Protein AF-A0A1V4HDU6-F1 (afdb_monomer)

pLDDT: mean 92.29, std 6.63, range [70.38, 98.69]

InterPro domains:
  IPR021889 Protein of unknown function DUF3500 [PF12006] (3-117)

Organism: NCBI:txid1469647

Sequence (117 aa):
MQRAFVALLASLDNDQLAAARLRGKYRDLLLGPGKDWAFPNTAAGIRGSELSEDQRALLLTVIETYVGSIDDANAAIFLAGYKSELNSTYVGYSGSTSVSKPSDYIRIDGPSVWIEF

Solvent-accessible surface area (backbone atoms only — not comparable to full-atom values): 6718 Å² total; per-residue (Å²): 99,71,69,39,51,28,52,38,54,69,70,47,53,73,67,53,47,58,45,14,47,46,90,68,89,56,81,66,68,74,71,36,95,93,30,77,89,60,69,70,98,65,89,63,32,31,45,34,63,80,45,54,73,70,52,44,50,34,50,49,53,42,55,44,61,73,42,70,84,52,59,68,72,59,33,52,54,52,50,54,52,51,63,74,40,37,57,66,19,21,41,20,35,32,77,56,65,74,63,78,53,92,52,27,35,38,37,41,49,33,94,92,44,81,47,77,83

Mean predicted aligned error: 3.64 Å

Radius of gyration: 13.62 Å; Cα contacts (8 Å, |Δi|>4): 170; chains: 1; bounding box: 33×30×35 Å

Foldseek 3Di:
DLVLLLVLLVPDDPVLNVQQEDPDQALDDCCPPPNPPSDDPDDGHDALLPDDPVSLVSVLVVVLVVLVVDDPVVSVVVSVVCSVWRRQWHWHWYDDSSSPDSRTWIWIGTPPDTDID

Structure (mmCIF, N/CA/C/O backbone):
data_AF-A0A1V4HDU6-F1
#
_entry.id   AF-A0A1V4HDU6-F1
#
loop_
_atom_site.group_PDB
_atom_site.id
_atom_site.type_symbol
_atom_site.label_atom_id
_atom_site.label_alt_id
_atom_site.label_comp_id
_atom_site.label_asym_id
_atom_site.label_entity_id
_atom_site.label_seq_id
_atom_site.pdbx_PDB_ins_code
_atom_site.Cartn_x
_atom_site.Cartn_y
_atom_site.Cartn_z
_atom_site.occupancy
_atom_site.B_iso_or_equiv
_atom_site.auth_seq_id
_atom_site.auth_comp_id
_atom_site.auth_asym_id
_atom_site.auth_atom_id
_atom_site.pdbx_PDB_model_num
ATOM 1 N N . MET A 1 1 ? 1.124 9.300 -8.234 1.00 80.31 1 MET A N 1
ATOM 2 C CA . MET A 1 1 ? 1.468 8.924 -6.846 1.00 80.31 1 MET A CA 1
ATOM 3 C C . MET A 1 1 ? 0.254 9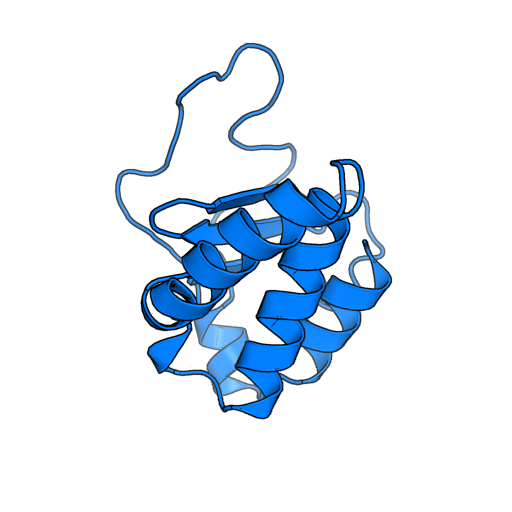.082 -5.921 1.00 80.31 1 MET A C 1
ATOM 5 O O . MET A 1 1 ? -0.398 8.077 -5.690 1.00 80.31 1 MET A O 1
ATOM 9 N N . GLN A 1 2 ? -0.179 10.291 -5.518 1.00 88.81 2 GLN A N 1
ATOM 10 C CA . GLN A 1 2 ? -1.316 10.496 -4.580 1.00 88.81 2 GLN A CA 1
ATOM 11 C C . GLN A 1 2 ? -2.601 9.702 -4.907 1.00 88.81 2 GLN A C 1
ATOM 13 O O . GLN A 1 2 ? -3.169 9.054 -4.034 1.00 88.81 2 GLN A O 1
ATOM 18 N N . ARG A 1 3 ? -3.061 9.709 -6.170 1.00 93.69 3 ARG A N 1
ATOM 19 C CA . ARG A 1 3 ? -4.291 8.991 -6.572 1.00 93.69 3 ARG A CA 1
ATOM 20 C C . ARG A 1 3 ? -4.213 7.477 -6.333 1.00 93.69 3 ARG A C 1
ATOM 22 O O . ARG A 1 3 ? -5.235 6.883 -6.018 1.00 93.69 3 ARG A O 1
ATOM 29 N N . ALA A 1 4 ? -3.029 6.873 -6.466 1.00 95.75 4 ALA A N 1
ATOM 30 C CA . ALA A 1 4 ? -2.838 5.441 -6.233 1.00 95.75 4 ALA A CA 1
ATOM 31 C C . ALA A 1 4 ? -2.995 5.105 -4.743 1.00 95.75 4 ALA A C 1
ATOM 33 O O . ALA A 1 4 ? -3.695 4.159 -4.396 1.00 95.75 4 ALA A O 1
ATOM 34 N N . PHE A 1 5 ? -2.442 5.941 -3.858 1.00 96.12 5 PHE A N 1
ATOM 35 C CA . PHE A 1 5 ? -2.640 5.796 -2.417 1.00 96.12 5 PHE A CA 1
ATOM 36 C C . PHE A 1 5 ? -4.101 5.957 -2.003 1.00 96.12 5 PHE A C 1
ATOM 38 O O . PHE A 1 5 ? -4.606 5.153 -1.225 1.00 96.12 5 PHE A O 1
ATOM 45 N N . VAL A 1 6 ? -4.796 6.961 -2.548 1.00 96.75 6 VAL A N 1
ATOM 46 C CA . VAL A 1 6 ? -6.231 7.156 -2.288 1.00 96.75 6 VAL A CA 1
ATOM 47 C C . VAL A 1 6 ? -7.031 5.931 -2.732 1.00 96.75 6 VAL A C 1
ATOM 49 O O . VAL A 1 6 ? -7.889 5.478 -1.985 1.00 96.75 6 VAL A O 1
ATOM 52 N N . ALA A 1 7 ? -6.740 5.369 -3.910 1.00 97.75 7 ALA A N 1
ATOM 53 C CA . ALA A 1 7 ? -7.416 4.169 -4.399 1.00 97.75 7 ALA A CA 1
ATOM 54 C C . ALA A 1 7 ? -7.184 2.959 -3.478 1.00 97.75 7 ALA A C 1
ATOM 56 O O . ALA A 1 7 ? -8.142 2.271 -3.133 1.00 97.75 7 ALA A O 1
ATOM 57 N N . LEU A 1 8 ? -5.942 2.742 -3.027 1.00 98.00 8 LEU A N 1
ATOM 58 C CA . LEU A 1 8 ? -5.616 1.686 -2.068 1.00 98.00 8 LEU A CA 1
ATOM 59 C C . LEU A 1 8 ? -6.381 1.874 -0.752 1.00 98.00 8 LEU A C 1
ATOM 61 O O . LEU A 1 8 ? -7.099 0.971 -0.338 1.00 98.00 8 LEU A O 1
ATOM 65 N N . LEU A 1 9 ? -6.293 3.046 -0.119 1.00 97.56 9 LEU A N 1
ATOM 66 C CA . LEU A 1 9 ? -6.958 3.291 1.166 1.00 97.56 9 LEU A CA 1
ATOM 67 C C . LEU A 1 9 ? -8.487 3.257 1.061 1.00 97.56 9 LEU A C 1
ATOM 69 O O . LEU A 1 9 ? -9.144 2.802 1.989 1.00 97.56 9 LEU A O 1
ATOM 73 N N . ALA A 1 10 ? -9.060 3.706 -0.058 1.00 97.62 10 ALA A N 1
ATOM 74 C CA . ALA A 1 10 ? -10.501 3.646 -0.298 1.00 97.62 10 ALA A CA 1
ATOM 75 C C . ALA A 1 10 ? -11.019 2.217 -0.535 1.00 97.62 10 ALA A C 1
ATOM 77 O O . ALA A 1 10 ? -12.217 1.983 -0.401 1.00 97.62 10 ALA A O 1
ATOM 78 N N . SER A 1 11 ? -10.139 1.277 -0.896 1.00 98.19 11 SER A N 1
ATOM 79 C CA . SER A 1 11 ? -10.494 -0.134 -1.090 1.00 98.19 11 SER A CA 1
ATOM 80 C C . SER A 1 11 ? -10.503 -0.956 0.201 1.00 98.19 11 SER A C 1
ATOM 82 O O . SER A 1 11 ? -10.993 -2.084 0.185 1.00 98.19 11 SER A O 1
ATOM 84 N N . LEU A 1 12 ? -9.947 -0.423 1.296 1.00 98.38 12 LEU A N 1
ATOM 85 C CA . LEU A 1 12 ? -9.888 -1.101 2.590 1.00 98.38 12 LEU A CA 1
ATOM 86 C C . LEU A 1 12 ? -11.225 -0.985 3.326 1.00 98.38 12 LEU A C 1
ATOM 88 O O . LEU A 1 12 ? -11.841 0.083 3.347 1.00 98.38 12 LEU A O 1
ATOM 92 N N . ASP A 1 13 ? -11.651 -2.071 3.967 1.00 98.12 13 ASP A N 1
ATOM 93 C CA . ASP A 1 13 ? -12.789 -2.030 4.885 1.00 98.12 13 ASP A CA 1
ATOM 94 C C . ASP A 1 13 ? -12.423 -1.364 6.229 1.00 98.12 13 ASP A C 1
ATOM 96 O O . ASP A 1 13 ? -11.287 -0.948 6.467 1.00 98.12 13 ASP A O 1
ATOM 100 N N . ASN A 1 14 ? -13.401 -1.234 7.128 1.00 97.75 14 ASN A N 1
ATOM 101 C CA . ASN A 1 14 ? -13.199 -0.561 8.413 1.00 97.75 14 ASN A CA 1
ATOM 102 C C . ASN A 1 14 ? -12.182 -1.269 9.322 1.00 97.75 14 ASN A C 1
ATOM 104 O O . ASN A 1 14 ? -11.435 -0.587 10.026 1.00 97.75 14 ASN A O 1
ATOM 108 N N . ASP A 1 15 ? -12.140 -2.602 9.310 1.00 98.00 15 ASP A N 1
ATOM 109 C CA . ASP A 1 15 ? -11.223 -3.378 10.147 1.00 98.00 15 ASP A CA 1
ATOM 110 C C . ASP A 1 15 ? -9.802 -3.282 9.587 1.00 98.00 15 ASP A C 1
ATOM 112 O O . ASP A 1 15 ? -8.841 -3.043 10.325 1.00 98.00 15 ASP A O 1
ATOM 116 N N . GLN A 1 16 ? -9.671 -3.344 8.264 1.00 98.44 16 GLN A N 1
ATOM 117 C CA . GLN A 1 16 ? -8.411 -3.143 7.567 1.00 98.44 16 GLN A CA 1
ATOM 118 C C . GLN A 1 16 ? -7.881 -1.716 7.738 1.00 98.44 16 GLN A C 1
ATOM 120 O O . GLN A 1 16 ? -6.688 -1.531 7.976 1.00 98.44 16 GLN A O 1
ATOM 125 N N . LEU A 1 17 ? -8.746 -0.698 7.686 1.00 98.06 17 LEU A N 1
ATOM 126 C CA . LEU A 1 17 ? -8.378 0.685 7.998 1.00 98.06 17 LEU A CA 1
ATOM 127 C C . LEU A 1 17 ? -7.926 0.828 9.454 1.00 98.06 17 LEU A C 1
ATOM 129 O O . LEU A 1 17 ? -6.938 1.508 9.730 1.00 98.06 17 LEU A O 1
ATOM 133 N N . ALA A 1 18 ? -8.599 0.169 10.397 1.00 96.94 18 ALA A N 1
ATOM 134 C CA . ALA A 1 18 ? -8.171 0.175 11.790 1.00 96.94 18 ALA A CA 1
ATOM 135 C C . ALA A 1 18 ? -6.785 -0.474 11.966 1.00 96.94 18 ALA A C 1
ATOM 137 O O . ALA A 1 18 ? -5.944 0.082 12.676 1.00 96.94 18 ALA A O 1
ATOM 138 N N . ALA A 1 19 ? -6.519 -1.593 11.284 1.00 97.31 19 ALA A N 1
ATOM 139 C CA . ALA A 1 19 ? -5.223 -2.277 11.292 1.00 97.31 19 ALA A CA 1
ATOM 140 C C . ALA A 1 19 ? -4.114 -1.469 10.590 1.00 97.31 19 ALA A C 1
ATOM 142 O O . ALA A 1 19 ? -2.974 -1.427 11.056 1.00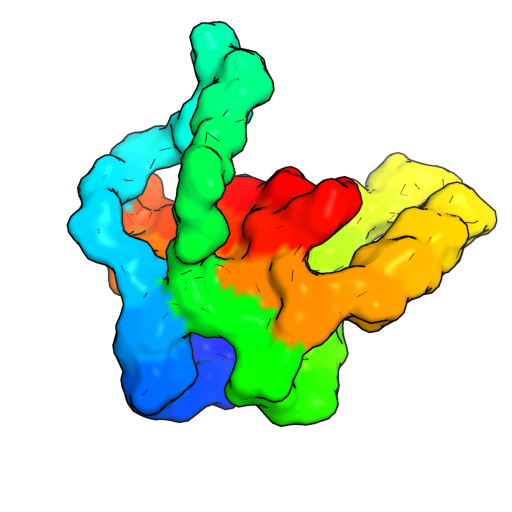 97.31 19 ALA A O 1
ATOM 143 N N . ALA A 1 20 ? -4.446 -0.769 9.503 1.00 97.50 20 ALA A N 1
ATOM 144 C CA . ALA A 1 20 ? -3.523 0.081 8.757 1.00 97.50 20 ALA A CA 1
ATOM 145 C C . ALA A 1 20 ? -3.181 1.393 9.484 1.00 97.50 20 ALA A C 1
ATOM 147 O O . ALA A 1 20 ? -2.233 2.087 9.106 1.00 97.50 20 ALA A O 1
ATOM 148 N N . ARG A 1 21 ? -3.929 1.772 10.527 1.00 96.19 21 ARG A N 1
ATOM 149 C CA . ARG A 1 21 ? -3.748 3.065 11.186 1.00 96.19 21 ARG A CA 1
ATOM 150 C C . ARG A 1 21 ? -2.521 3.091 12.093 1.00 96.19 21 ARG A C 1
ATOM 152 O O . ARG A 1 21 ? -2.422 2.384 13.096 1.00 96.19 21 ARG A O 1
ATOM 159 N N . LEU A 1 22 ? -1.606 4.003 11.791 1.00 93.69 22 LEU A N 1
ATOM 160 C CA . LEU A 1 22 ? -0.408 4.241 12.580 1.00 93.69 22 LEU A CA 1
ATOM 161 C C . LEU A 1 22 ? -0.732 5.109 13.804 1.00 93.69 22 LEU A C 1
ATOM 163 O O . LEU A 1 22 ? -1.417 6.126 13.710 1.00 93.69 22 LEU A O 1
ATOM 167 N N . ARG A 1 23 ? -0.213 4.717 14.973 1.00 84.12 23 ARG A N 1
ATOM 168 C CA . ARG A 1 23 ? -0.464 5.408 16.256 1.00 84.12 23 ARG A CA 1
ATOM 169 C C . ARG A 1 23 ? 0.463 6.607 16.512 1.00 84.12 23 ARG A C 1
ATOM 171 O O . ARG A 1 23 ? 0.253 7.345 17.472 1.00 84.12 23 ARG A O 1
ATOM 178 N N . GLY A 1 24 ? 1.500 6.786 15.692 1.00 77.44 24 GLY A N 1
ATOM 179 C CA . GLY A 1 24 ? 2.461 7.885 15.808 1.00 77.44 24 GLY A CA 1
ATOM 180 C C . GLY A 1 24 ? 1.909 9.235 15.338 1.00 77.44 24 GLY A C 1
ATOM 181 O O . GLY A 1 24 ? 0.927 9.309 14.604 1.00 77.44 24 GLY A O 1
ATOM 182 N N . LYS A 1 25 ? 2.565 10.327 15.748 1.00 72.50 25 LYS A N 1
ATOM 183 C CA . LYS A 1 25 ? 2.340 11.660 15.171 1.00 72.50 25 LYS A CA 1
ATOM 184 C C . LYS A 1 25 ? 3.330 11.869 14.032 1.00 72.50 25 LYS A C 1
ATOM 186 O O . LYS A 1 25 ? 4.493 12.172 14.284 1.00 72.50 25 LYS A O 1
ATOM 191 N N . TYR A 1 26 ? 2.856 11.737 12.804 1.00 78.94 26 TYR A N 1
ATOM 192 C CA . TYR A 1 26 ? 3.656 11.960 11.604 1.00 78.94 26 TYR A CA 1
ATOM 193 C C . TYR A 1 26 ? 3.444 13.404 11.155 1.00 78.94 26 TYR A C 1
ATOM 195 O O . TYR A 1 26 ? 2.332 13.805 10.822 1.00 78.94 26 TYR A O 1
ATOM 203 N N . ARG A 1 27 ? 4.492 14.220 11.276 1.00 70.38 27 ARG A N 1
ATOM 204 C CA . ARG A 1 27 ? 4.509 15.623 10.816 1.00 70.38 27 ARG A CA 1
ATOM 205 C C . ARG A 1 27 ? 5.534 15.850 9.705 1.00 70.38 27 ARG A C 1
ATOM 207 O O . ARG A 1 27 ? 5.637 16.969 9.220 1.00 70.38 27 ARG A O 1
ATOM 214 N N . ASP A 1 28 ? 6.310 14.816 9.401 1.00 76.69 28 ASP A N 1
ATOM 215 C CA . ASP A 1 28 ? 7.429 14.795 8.469 1.00 76.69 28 ASP A CA 1
ATOM 216 C C . ASP A 1 28 ? 7.769 13.328 8.148 1.00 76.69 28 ASP A C 1
ATOM 218 O O . ASP A 1 28 ? 7.311 12.423 8.861 1.00 76.69 28 ASP A O 1
ATOM 222 N N . LEU A 1 29 ? 8.587 13.111 7.118 1.00 80.50 29 LEU A N 1
ATOM 223 C CA . LEU A 1 29 ? 9.103 11.798 6.738 1.00 80.50 29 LEU A CA 1
ATOM 224 C C . LEU A 1 29 ? 9.989 11.224 7.851 1.00 80.50 29 LEU A C 1
ATOM 226 O O . LEU A 1 29 ? 10.775 11.939 8.495 1.00 80.50 29 LEU A O 1
ATOM 230 N N . LEU A 1 30 ? 9.871 9.917 8.080 1.00 83.06 30 LEU A N 1
ATOM 231 C CA . LEU A 1 30 ? 10.709 9.208 9.036 1.00 83.06 30 LEU A CA 1
ATOM 232 C C . LEU A 1 30 ? 12.155 9.177 8.535 1.00 83.06 30 LEU A C 1
ATOM 234 O O . LEU A 1 30 ? 13.054 9.538 9.295 1.00 83.06 30 LEU A O 1
ATOM 238 N N . LEU A 1 31 ? 12.359 8.840 7.257 1.00 88.06 31 LEU A N 1
ATOM 239 C CA . LEU A 1 31 ? 13.661 8.853 6.583 1.00 88.06 31 LEU A CA 1
ATOM 240 C C . LEU A 1 31 ? 13.792 10.090 5.677 1.00 88.06 31 LEU A C 1
ATOM 242 O O . LEU A 1 31 ? 14.080 10.003 4.485 1.00 88.06 31 LEU A O 1
ATOM 246 N N . GLY A 1 32 ? 13.550 11.270 6.253 1.00 83.00 32 GLY A N 1
ATOM 247 C CA . GLY A 1 32 ? 13.845 12.551 5.604 1.00 83.00 32 GLY A CA 1
ATOM 248 C C . GLY A 1 32 ? 15.349 12.884 5.575 1.00 83.00 32 GLY A C 1
ATOM 249 O O . GLY A 1 32 ? 16.159 12.157 6.157 1.00 83.00 32 GLY A O 1
ATOM 250 N N . PRO A 1 33 ? 15.746 14.012 4.955 1.00 82.38 33 PRO A N 1
ATOM 251 C CA . PRO A 1 33 ? 17.148 14.429 4.871 1.00 82.38 33 PRO A CA 1
ATOM 252 C C . PRO A 1 33 ? 17.853 14.442 6.239 1.00 82.38 33 PRO A C 1
ATOM 254 O O . PRO A 1 33 ? 17.384 15.086 7.180 1.00 82.38 33 PRO A O 1
ATOM 257 N N . GLY A 1 34 ? 18.986 13.740 6.349 1.00 85.88 34 GLY A N 1
ATOM 258 C CA . GLY A 1 34 ? 19.768 13.637 7.589 1.00 85.88 34 GLY A CA 1
ATOM 259 C C . GLY A 1 34 ? 19.249 12.608 8.603 1.00 85.88 34 GLY A C 1
ATOM 260 O O . GLY A 1 34 ? 19.778 12.540 9.712 1.00 85.88 34 GLY A O 1
ATOM 261 N N . LYS A 1 35 ? 18.236 11.807 8.241 1.00 85.69 35 LYS A N 1
ATOM 262 C CA . LYS A 1 35 ? 17.702 10.682 9.032 1.00 85.69 35 LYS A CA 1
ATOM 263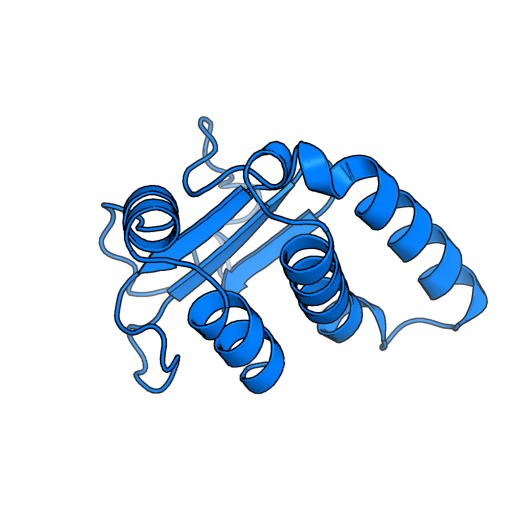 C C . LYS A 1 35 ? 17.888 9.346 8.305 1.00 85.69 35 LYS A C 1
ATOM 265 O O . LYS A 1 35 ? 16.999 8.495 8.293 1.00 85.69 35 LYS A O 1
ATOM 270 N N . ASP A 1 36 ? 19.041 9.181 7.671 1.00 86.06 36 ASP A N 1
ATOM 271 C CA . ASP A 1 36 ? 19.344 7.999 6.871 1.00 86.06 36 ASP A CA 1
ATOM 272 C C . ASP A 1 36 ? 19.306 6.732 7.739 1.00 86.06 36 ASP A C 1
ATOM 274 O O . ASP A 1 36 ? 19.730 6.740 8.897 1.00 86.06 36 ASP A O 1
ATOM 278 N N . TRP A 1 37 ? 18.806 5.631 7.172 1.00 84.38 37 TRP A N 1
ATOM 279 C CA . TRP A 1 37 ? 18.752 4.309 7.818 1.00 84.38 37 TRP A CA 1
ATOM 280 C C . TRP A 1 37 ? 17.931 4.234 9.118 1.00 84.38 37 TRP A C 1
ATOM 282 O O . TRP A 1 37 ? 18.003 3.231 9.828 1.00 84.38 37 TRP A O 1
ATOM 292 N N . ALA A 1 38 ? 17.105 5.241 9.424 1.00 87.44 38 ALA A N 1
ATOM 293 C CA . ALA A 1 38 ? 16.257 5.289 10.618 1.00 87.44 38 ALA A CA 1
ATOM 294 C C . ALA A 1 38 ? 14.977 4.429 10.500 1.00 87.44 38 ALA A C 1
ATOM 296 O O . ALA A 1 38 ? 13.890 4.845 10.912 1.00 87.44 38 ALA A O 1
ATOM 297 N N . PHE A 1 39 ? 15.094 3.232 9.919 1.00 86.88 39 PHE A N 1
ATOM 298 C CA . PHE A 1 39 ? 13.976 2.306 9.754 1.00 86.88 39 PHE A CA 1
ATOM 299 C C . PHE A 1 39 ? 13.420 1.856 11.120 1.00 86.88 39 PHE A C 1
ATOM 301 O O . PHE A 1 39 ? 14.185 1.637 12.064 1.00 86.88 39 PHE A O 1
ATOM 308 N N . PRO A 1 40 ? 12.094 1.690 11.264 1.00 86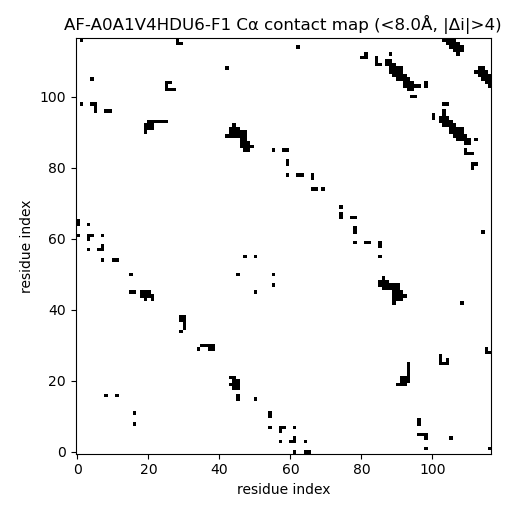.38 40 PRO A N 1
ATOM 309 C CA . PRO A 1 40 ? 11.507 1.126 12.471 1.00 86.38 40 PRO A CA 1
ATOM 310 C C . PRO A 1 40 ? 11.971 -0.317 12.692 1.00 86.38 40 PRO A C 1
ATOM 312 O O . PRO A 1 40 ? 11.928 -1.137 11.783 1.00 86.38 40 PRO A O 1
ATOM 315 N N . ASN A 1 41 ? 12.290 -0.671 13.938 1.00 84.06 41 ASN A N 1
ATOM 316 C CA . ASN A 1 41 ? 12.601 -2.062 14.303 1.00 84.06 41 ASN A CA 1
ATOM 317 C C . ASN A 1 41 ? 11.371 -2.987 14.276 1.00 84.06 41 ASN A C 1
ATOM 319 O O . ASN A 1 41 ? 11.497 -4.208 14.326 1.00 84.06 41 ASN A O 1
ATOM 323 N N . THR A 1 42 ? 10.167 -2.413 14.267 1.00 86.44 42 THR A N 1
ATOM 324 C CA . THR A 1 42 ? 8.905 -3.149 14.204 1.00 86.44 42 THR A CA 1
ATOM 325 C C . THR A 1 42 ? 8.045 -2.542 13.109 1.00 86.44 42 THR A C 1
ATOM 327 O O . THR A 1 42 ? 7.677 -1.364 13.187 1.00 86.44 42 THR A O 1
ATOM 330 N N . ALA A 1 43 ? 7.714 -3.355 12.107 1.00 87.12 43 ALA A N 1
ATOM 331 C CA . ALA A 1 43 ? 6.765 -2.974 11.075 1.00 87.12 43 ALA A CA 1
ATOM 332 C C . ALA A 1 43 ? 5.398 -2.672 11.709 1.00 87.12 43 ALA A C 1
ATOM 334 O O . ALA A 1 43 ? 4.985 -3.303 12.684 1.00 87.12 43 ALA A O 1
ATOM 335 N N . ALA A 1 44 ? 4.696 -1.680 11.170 1.00 92.62 44 ALA A N 1
ATOM 336 C CA . ALA A 1 44 ? 3.370 -1.293 11.644 1.00 92.62 44 ALA A CA 1
ATOM 337 C C . ALA A 1 44 ? 2.462 -0.939 10.468 1.00 92.62 44 ALA A C 1
ATOM 339 O O . ALA A 1 44 ? 2.944 -0.409 9.462 1.00 92.62 44 ALA A O 1
ATOM 340 N N . GLY A 1 45 ? 1.166 -1.189 10.646 1.00 96.50 45 GLY A N 1
ATOM 341 C CA . GLY A 1 45 ? 0.153 -1.145 9.597 1.00 96.50 45 GLY A CA 1
ATOM 342 C C . GLY A 1 45 ? -0.430 -2.534 9.334 1.00 96.50 45 GLY A C 1
ATOM 343 O O . GLY A 1 45 ? -0.088 -3.496 10.027 1.00 96.50 45 GLY A O 1
ATOM 344 N N . ILE A 1 46 ? -1.283 -2.635 8.319 1.00 98.31 46 ILE A N 1
ATOM 345 C CA . ILE A 1 46 ? -1.850 -3.909 7.875 1.00 98.31 46 ILE A CA 1
ATOM 346 C C . ILE A 1 46 ? -0.833 -4.646 7.007 1.00 98.31 46 ILE A C 1
ATOM 348 O O . ILE A 1 46 ? -0.187 -4.033 6.152 1.00 98.31 46 ILE A O 1
ATOM 352 N N . ARG A 1 47 ? -0.678 -5.956 7.216 1.00 98.31 47 ARG A N 1
ATOM 353 C CA . ARG A 1 47 ? 0.222 -6.782 6.408 1.00 98.31 47 ARG A CA 1
ATOM 354 C C . ARG A 1 47 ? -0.453 -7.154 5.090 1.00 98.31 47 ARG A C 1
ATOM 356 O O . ARG A 1 47 ? -1.629 -7.494 5.071 1.00 98.31 47 ARG A O 1
ATOM 363 N N . GLY A 1 48 ? 0.280 -7.178 3.980 1.00 98.12 48 GLY A N 1
ATOM 364 C CA . GLY A 1 48 ? -0.292 -7.472 2.662 1.00 98.12 48 GLY A CA 1
ATOM 365 C C . GLY A 1 48 ? -0.880 -8.881 2.523 1.00 98.12 48 GLY A C 1
ATOM 366 O O . GLY A 1 48 ? -1.732 -9.115 1.665 1.00 98.12 48 GLY A O 1
ATOM 367 N N . SER A 1 49 ? -0.503 -9.814 3.405 1.00 98.31 49 SER A N 1
ATOM 368 C CA . SER A 1 49 ? -1.160 -11.122 3.523 1.00 98.31 49 SER A CA 1
ATOM 369 C C . SER A 1 49 ? -2.609 -11.045 4.023 1.00 98.31 49 SER A C 1
ATOM 371 O O . SER A 1 49 ? -3.356 -11.995 3.827 1.00 98.31 49 SER A O 1
ATOM 373 N N . GLU A 1 50 ? -3.004 -9.941 4.660 1.00 98.44 50 GLU A N 1
ATOM 374 C CA . GLU A 1 50 ? -4.364 -9.676 5.163 1.00 98.44 50 GLU A CA 1
ATOM 375 C C . GLU A 1 50 ? -5.216 -8.868 4.164 1.00 98.44 50 GLU A C 1
ATOM 377 O O . GLU A 1 50 ? -6.384 -8.574 4.418 1.00 98.44 50 GLU A O 1
ATOM 382 N N . LEU A 1 51 ? -4.637 -8.501 3.019 1.00 98.56 51 LEU A N 1
ATOM 383 C CA . LEU A 1 51 ? -5.333 -7.832 1.925 1.00 98.56 51 LEU A CA 1
ATOM 384 C C . LEU A 1 51 ? -5.973 -8.855 0.974 1.00 98.56 51 LEU A C 1
ATOM 386 O O . LEU A 1 51 ? -5.515 -9.995 0.850 1.00 98.56 51 LEU A O 1
ATOM 390 N N . SER A 1 52 ? -7.008 -8.446 0.246 1.00 98.50 52 SER A N 1
ATOM 391 C CA . SER A 1 52 ? -7.521 -9.211 -0.894 1.00 98.50 52 SER A CA 1
ATOM 392 C C . SER A 1 52 ? -6.536 -9.183 -2.073 1.00 98.50 52 SER A C 1
ATOM 394 O O . SER A 1 52 ? -5.566 -8.420 -2.089 1.00 98.50 52 SER A O 1
ATOM 396 N N . GLU A 1 53 ? -6.768 -10.021 -3.085 1.00 98.06 53 GLU A N 1
ATOM 397 C CA . GLU A 1 53 ? -5.972 -9.989 -4.321 1.00 98.06 53 GLU A CA 1
ATOM 398 C C . GLU A 1 53 ? -6.050 -8.628 -5.021 1.00 98.06 53 GLU A C 1
ATOM 400 O O . GLU A 1 53 ? -5.011 -8.075 -5.386 1.00 98.06 53 GLU A O 1
ATOM 405 N N . ASP A 1 54 ? -7.246 -8.044 -5.111 1.00 98.31 54 ASP A N 1
ATOM 406 C CA . ASP A 1 54 ? -7.461 -6.728 -5.720 1.00 98.31 54 ASP A CA 1
ATOM 407 C C . ASP A 1 54 ? -6.753 -5.611 -4.937 1.00 98.31 54 ASP A C 1
ATOM 409 O O . ASP A 1 54 ? -6.125 -4.724 -5.515 1.00 98.31 54 ASP A O 1
ATOM 413 N N . GLN A 1 55 ? -6.781 -5.676 -3.604 1.00 98.69 55 GLN A N 1
ATOM 414 C CA . GLN A 1 55 ? -6.076 -4.723 -2.743 1.00 98.69 55 GLN A CA 1
ATOM 415 C C . GLN A 1 55 ? -4.552 -4.858 -2.872 1.00 98.69 55 GLN A C 1
ATOM 417 O O . GLN A 1 55 ? -3.844 -3.850 -2.917 1.00 98.69 55 GLN A O 1
ATOM 422 N N . ARG A 1 56 ? -4.024 -6.085 -2.994 1.00 98.50 56 ARG A N 1
ATOM 423 C CA . ARG A 1 56 ? -2.599 -6.303 -3.297 1.00 98.50 56 ARG A CA 1
ATOM 424 C C . ARG A 1 56 ? -2.217 -5.772 -4.676 1.00 98.50 56 ARG A C 1
ATOM 426 O O . ARG A 1 56 ? -1.116 -5.246 -4.824 1.00 98.50 56 ARG A O 1
ATOM 433 N N . ALA A 1 57 ? -3.100 -5.868 -5.669 1.00 98.25 57 ALA A N 1
ATOM 434 C CA . ALA A 1 57 ? -2.863 -5.265 -6.977 1.00 98.25 57 ALA A CA 1
ATOM 435 C C . ALA A 1 57 ? -2.772 -3.732 -6.876 1.00 98.25 57 ALA A C 1
ATOM 437 O O . ALA A 1 57 ? -1.835 -3.147 -7.412 1.00 98.25 57 ALA A O 1
ATOM 438 N N . LEU A 1 58 ? -3.660 -3.088 -6.107 1.00 98.38 58 LEU A N 1
ATOM 439 C CA . LEU A 1 58 ? -3.580 -1.647 -5.832 1.00 98.38 58 LEU A CA 1
ATOM 440 C C . LEU A 1 58 ? -2.294 -1.261 -5.083 1.00 98.38 58 LEU A C 1
ATOM 442 O O . LEU A 1 58 ? -1.698 -0.226 -5.386 1.00 98.38 58 LEU A O 1
ATOM 446 N N . LEU A 1 59 ? -1.833 -2.094 -4.144 1.00 98.19 59 LEU A N 1
ATOM 447 C CA . LEU A 1 59 ? -0.545 -1.902 -3.472 1.00 98.19 59 LEU A CA 1
ATOM 448 C C . LEU A 1 59 ? 0.628 -1.976 -4.461 1.00 98.19 59 LEU A C 1
ATOM 450 O O . LEU A 1 59 ? 1.520 -1.129 -4.414 1.00 98.19 59 LEU A O 1
ATOM 454 N N . LEU A 1 60 ? 0.618 -2.934 -5.389 1.00 97.31 60 LEU A N 1
ATOM 455 C CA . LEU A 1 60 ? 1.638 -3.003 -6.435 1.00 97.31 60 LEU A CA 1
ATOM 456 C C . LEU A 1 60 ? 1.599 -1.762 -7.334 1.00 97.31 60 LEU A C 1
ATOM 458 O O . LEU A 1 60 ? 2.647 -1.178 -7.587 1.00 97.31 60 LEU A O 1
ATOM 462 N N . THR A 1 61 ? 0.411 -1.288 -7.722 1.00 96.69 61 THR A N 1
ATOM 463 C CA . THR A 1 61 ? 0.254 -0.043 -8.493 1.00 96.69 61 THR A CA 1
ATOM 464 C C . THR A 1 61 ? 0.828 1.171 -7.762 1.00 96.69 61 THR A C 1
ATOM 466 O O . THR A 1 61 ? 1.412 2.049 -8.395 1.00 96.69 61 THR A O 1
ATOM 469 N N . VAL A 1 62 ? 0.709 1.245 -6.431 1.00 96.50 62 VAL A N 1
ATOM 470 C CA . VAL A 1 62 ? 1.381 2.290 -5.639 1.00 96.50 62 VAL A CA 1
ATOM 471 C C . VAL A 1 62 ? 2.898 2.214 -5.824 1.00 96.50 62 VAL A C 1
ATOM 473 O O . VAL A 1 62 ? 3.508 3.233 -6.158 1.00 96.50 62 VAL A O 1
ATOM 476 N N . ILE A 1 63 ? 3.490 1.027 -5.661 1.00 95.81 63 ILE A N 1
ATOM 477 C CA . ILE A 1 63 ? 4.938 0.799 -5.807 1.00 95.81 63 ILE A CA 1
ATOM 478 C C . ILE A 1 63 ? 5.401 1.134 -7.234 1.00 95.81 63 ILE A C 1
ATOM 480 O O . ILE A 1 63 ? 6.391 1.844 -7.410 1.00 95.81 63 ILE A O 1
ATOM 484 N N . GLU A 1 64 ? 4.643 0.726 -8.254 1.00 94.12 64 GLU A N 1
ATOM 485 C CA . GLU A 1 64 ? 4.900 1.034 -9.669 1.00 94.12 64 GLU A CA 1
ATOM 486 C C . GLU A 1 64 ? 5.052 2.537 -9.929 1.00 94.12 64 GLU A C 1
ATOM 488 O O . GLU A 1 64 ? 5.896 2.935 -10.733 1.00 94.12 64 GLU A O 1
ATOM 493 N N . THR A 1 65 ? 4.319 3.398 -9.205 1.00 92.75 65 THR A N 1
ATOM 494 C CA . THR A 1 65 ? 4.448 4.855 -9.387 1.00 92.75 65 THR A CA 1
ATOM 495 C C . THR A 1 65 ? 5.823 5.423 -9.017 1.00 92.75 65 THR A C 1
ATOM 497 O O . THR A 1 65 ? 6.124 6.542 -9.429 1.00 92.75 65 THR A O 1
ATOM 500 N N . TYR A 1 66 ? 6.650 4.671 -8.285 1.00 89.50 66 TYR A N 1
ATOM 501 C CA . TYR A 1 66 ? 8.017 5.045 -7.897 1.00 89.50 66 TYR A CA 1
ATOM 502 C C . TYR A 1 66 ? 9.088 4.319 -8.720 1.00 89.50 66 TYR A C 1
ATOM 504 O O . TYR A 1 66 ? 10.209 4.808 -8.832 1.00 89.50 66 TYR A O 1
ATOM 512 N N . VAL A 1 67 ? 8.737 3.185 -9.331 1.00 85.69 67 VAL A N 1
ATOM 513 C CA . VAL A 1 67 ? 9.631 2.400 -10.196 1.00 85.69 67 VAL A CA 1
ATOM 514 C C . VAL A 1 67 ? 9.542 2.857 -11.659 1.00 85.69 67 VAL A C 1
ATOM 516 O O . VAL A 1 67 ? 10.474 2.658 -12.421 1.00 85.69 67 VAL A O 1
ATOM 519 N N . GLY A 1 68 ? 8.478 3.548 -12.074 1.00 71.88 68 GLY A N 1
ATOM 520 C CA . GLY A 1 68 ? 8.295 3.969 -13.473 1.00 71.88 68 GLY A CA 1
ATOM 521 C C . GLY A 1 68 ? 9.331 4.954 -14.046 1.00 71.88 68 GLY A C 1
ATOM 522 O O . GLY A 1 68 ? 9.229 5.312 -15.214 1.00 71.88 68 GLY A O 1
ATOM 523 N N . SER A 1 69 ? 10.301 5.418 -13.252 1.00 76.94 69 SER A N 1
ATOM 524 C CA . SER A 1 69 ? 11.368 6.334 -13.692 1.00 76.94 69 SER A CA 1
ATOM 525 C C . SER A 1 69 ? 12.663 5.625 -14.117 1.00 76.94 69 SER A C 1
ATOM 527 O O . SER A 1 69 ? 13.606 6.301 -14.530 1.00 76.94 69 SER A O 1
ATOM 529 N N . ILE A 1 70 ? 12.742 4.296 -13.985 1.00 85.81 70 ILE A N 1
ATOM 530 C CA . ILE A 1 70 ? 13.866 3.483 -14.484 1.00 85.81 70 ILE A CA 1
ATOM 531 C C . ILE A 1 70 ? 13.509 2.825 -15.824 1.00 85.81 70 ILE A C 1
ATOM 533 O O . ILE A 1 70 ? 12.348 2.834 -16.224 1.00 85.81 70 ILE A O 1
ATOM 537 N N . ASP A 1 71 ? 14.498 2.286 -16.542 1.00 92.25 71 ASP A N 1
ATOM 538 C CA . ASP A 1 71 ? 14.246 1.614 -17.820 1.00 92.25 71 ASP A CA 1
ATOM 539 C C . ASP A 1 71 ? 13.352 0.376 -17.655 1.00 92.25 71 ASP A C 1
ATOM 541 O O . ASP A 1 71 ? 13.393 -0.311 -16.632 1.00 92.25 71 ASP A O 1
ATOM 545 N N . ASP A 1 72 ? 12.573 0.076 -18.695 1.00 88.19 72 ASP A N 1
ATOM 546 C CA . ASP A 1 72 ? 11.527 -0.950 -18.661 1.00 88.19 72 ASP A CA 1
ATOM 547 C C . ASP A 1 72 ? 12.043 -2.338 -18.248 1.00 88.19 72 ASP A C 1
ATOM 549 O O . ASP A 1 72 ? 11.355 -3.078 -17.539 1.00 88.19 72 ASP A O 1
ATOM 553 N N . ALA A 1 73 ? 13.260 -2.702 -18.670 1.00 89.69 73 ALA A N 1
ATOM 554 C CA . ALA A 1 73 ? 13.835 -4.009 -18.372 1.00 89.69 73 ALA A CA 1
ATOM 555 C C . ALA A 1 73 ? 14.150 -4.142 -16.878 1.00 89.69 73 ALA A C 1
ATOM 557 O O . ALA A 1 73 ? 13.772 -5.133 -16.247 1.00 89.69 73 ALA A O 1
ATOM 558 N N . ASN A 1 74 ? 14.786 -3.128 -16.292 1.00 90.44 74 ASN A N 1
ATOM 559 C CA . ASN A 1 74 ? 15.055 -3.112 -14.860 1.00 90.44 74 ASN A CA 1
ATOM 560 C C . ASN A 1 74 ? 13.771 -2.924 -14.039 1.00 90.44 74 ASN A C 1
ATOM 562 O O . ASN A 1 74 ? 13.604 -3.601 -13.022 1.00 90.44 74 ASN A O 1
ATOM 566 N N . ALA A 1 75 ? 12.827 -2.091 -14.492 1.00 91.12 75 ALA A N 1
ATOM 567 C CA . ALA A 1 75 ? 11.523 -1.918 -13.851 1.00 91.12 75 ALA A CA 1
ATOM 568 C C . ALA A 1 75 ? 10.803 -3.257 -13.669 1.00 91.12 75 ALA A C 1
ATOM 570 O O . ALA A 1 75 ? 10.347 -3.572 -12.568 1.00 91.12 75 ALA A O 1
ATOM 571 N N . ALA A 1 76 ? 10.770 -4.082 -14.717 1.00 90.69 76 ALA A N 1
ATOM 572 C CA . ALA A 1 76 ? 10.157 -5.403 -14.666 1.00 90.69 76 ALA A CA 1
ATOM 573 C C . ALA A 1 76 ? 10.819 -6.326 -13.625 1.00 90.69 76 ALA A C 1
ATOM 575 O O . ALA A 1 76 ? 10.116 -7.047 -12.914 1.00 90.69 76 ALA A O 1
ATOM 576 N N . ILE A 1 77 ? 12.152 -6.283 -13.499 1.00 92.50 77 ILE A N 1
ATOM 577 C CA . ILE A 1 77 ? 12.899 -7.086 -12.518 1.00 92.50 77 ILE A CA 1
ATOM 578 C C . ILE A 1 77 ? 12.528 -6.677 -11.087 1.00 92.50 77 ILE A C 1
ATOM 580 O O . ILE A 1 77 ? 12.172 -7.535 -10.276 1.00 92.50 77 ILE A O 1
ATOM 584 N N . PHE A 1 78 ? 12.559 -5.379 -10.775 1.00 92.81 78 PHE A N 1
ATOM 585 C CA . PHE A 1 78 ? 12.224 -4.898 -9.432 1.00 92.81 78 PHE A CA 1
ATOM 586 C C . PHE A 1 78 ? 10.758 -5.151 -9.080 1.00 92.81 78 PHE A C 1
ATOM 588 O O . PHE A 1 78 ? 10.463 -5.633 -7.987 1.00 92.81 78 PHE A O 1
ATOM 595 N N . LEU A 1 79 ? 9.836 -4.910 -10.018 1.00 94.12 79 LEU A N 1
ATOM 596 C CA . LEU A 1 79 ? 8.411 -5.165 -9.808 1.00 94.12 79 LEU A CA 1
ATOM 597 C C . LEU A 1 79 ? 8.108 -6.645 -9.577 1.00 94.12 79 LEU A C 1
ATOM 599 O O . LEU A 1 79 ? 7.260 -6.959 -8.744 1.00 94.12 79 LEU A O 1
ATOM 603 N N . ALA A 1 80 ? 8.807 -7.560 -10.253 1.00 95.31 80 ALA A N 1
ATOM 604 C CA . ALA A 1 80 ? 8.679 -8.988 -9.977 1.00 95.31 80 ALA A CA 1
ATOM 605 C C . ALA A 1 80 ? 9.110 -9.325 -8.537 1.00 95.31 80 ALA A C 1
ATOM 607 O O . ALA A 1 80 ? 8.403 -10.064 -7.845 1.00 95.31 80 ALA A O 1
ATOM 608 N N . GLY A 1 81 ? 10.214 -8.729 -8.070 1.00 96.25 81 GLY A N 1
ATOM 609 C CA . GLY A 1 81 ? 10.670 -8.821 -6.680 1.00 96.25 81 GLY A CA 1
ATOM 610 C C . GLY A 1 81 ? 9.604 -8.334 -5.700 1.00 96.25 81 GLY A C 1
ATOM 611 O O . GLY A 1 81 ? 9.105 -9.116 -4.889 1.00 96.25 81 GLY A O 1
ATOM 612 N N . TYR A 1 82 ? 9.160 -7.085 -5.847 1.00 96.56 82 TYR A N 1
ATOM 613 C CA . TYR A 1 82 ? 8.144 -6.487 -4.978 1.00 96.56 82 TYR A CA 1
ATOM 614 C C . TYR A 1 82 ? 6.827 -7.258 -4.985 1.00 96.56 82 TYR A C 1
ATOM 616 O O . TYR A 1 82 ? 6.245 -7.485 -3.927 1.00 96.56 82 TYR A O 1
ATOM 624 N N . LYS A 1 83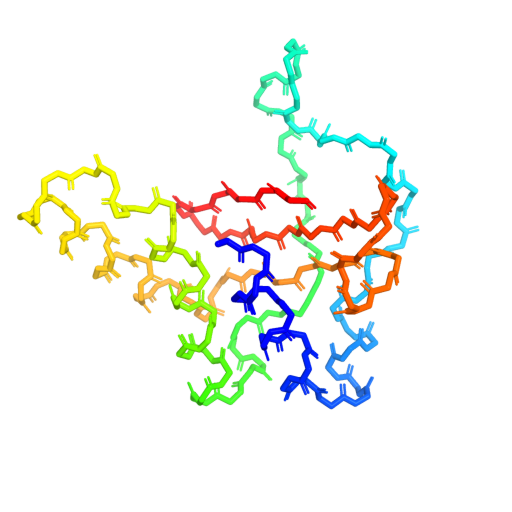 ? 6.382 -7.736 -6.154 1.00 96.81 83 LYS A N 1
ATOM 625 C CA . LYS A 1 83 ? 5.174 -8.558 -6.283 1.00 96.81 83 LYS A CA 1
ATOM 626 C C . LYS A 1 83 ? 5.265 -9.842 -5.458 1.00 96.81 83 LYS A C 1
ATOM 628 O O . LYS A 1 83 ? 4.278 -10.230 -4.836 1.00 96.81 83 LYS A O 1
ATOM 633 N N . SER A 1 84 ? 6.429 -10.493 -5.442 1.00 97.75 84 SER A N 1
ATOM 634 C CA . SER A 1 84 ? 6.648 -11.710 -4.649 1.00 97.75 84 SER A CA 1
ATOM 635 C C . SER A 1 84 ? 6.679 -11.444 -3.138 1.00 97.75 84 SER A C 1
ATOM 637 O O . SER A 1 84 ? 6.360 -12.326 -2.341 1.00 97.75 84 SER A O 1
ATOM 639 N N . GLU A 1 85 ? 6.995 -10.209 -2.746 1.00 98.06 85 GLU A N 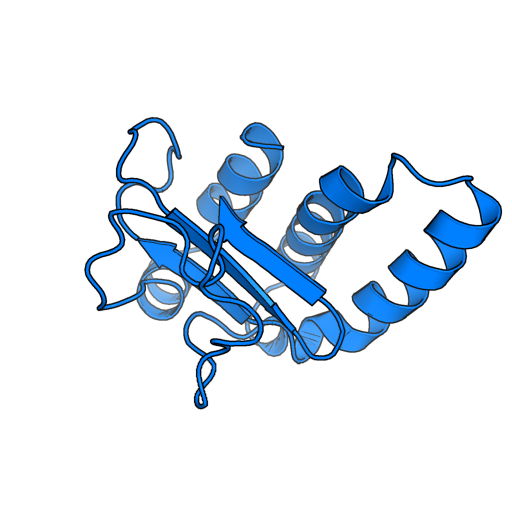1
ATOM 640 C CA . GLU A 1 85 ? 7.135 -9.783 -1.356 1.00 98.06 85 GLU A CA 1
ATOM 641 C C . GLU A 1 85 ? 5.865 -9.164 -0.758 1.00 98.06 85 GLU A C 1
ATOM 643 O O . GLU A 1 85 ? 5.817 -9.002 0.461 1.00 98.06 85 GLU A O 1
ATOM 648 N N . LEU A 1 86 ? 4.823 -8.872 -1.555 1.00 98.19 86 LEU A N 1
ATOM 649 C CA . LEU A 1 86 ? 3.630 -8.130 -1.102 1.00 98.19 86 LEU A CA 1
ATOM 650 C C . LEU A 1 86 ? 2.990 -8.705 0.165 1.00 98.19 86 LEU A C 1
ATOM 652 O O . LEU A 1 86 ? 2.530 -7.954 1.018 1.00 98.19 86 LEU A O 1
ATOM 656 N N . ASN A 1 87 ? 2.987 -10.029 0.331 1.00 97.94 87 ASN A N 1
ATOM 657 C CA . ASN A 1 87 ? 2.433 -10.673 1.526 1.00 97.94 87 ASN A CA 1
ATOM 658 C C . ASN A 1 87 ? 3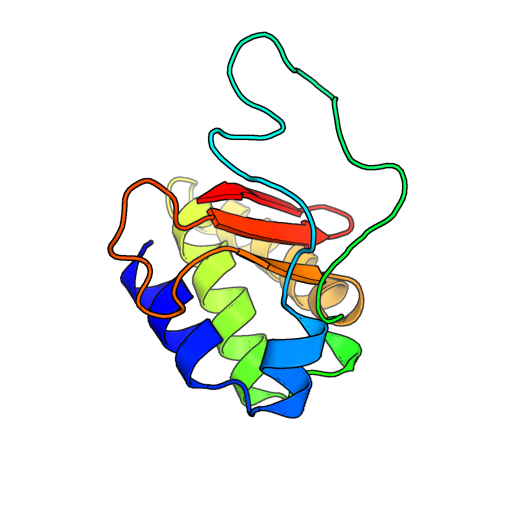.200 -10.339 2.819 1.00 97.94 87 ASN A C 1
ATOM 660 O O . ASN A 1 87 ? 2.664 -10.525 3.908 1.00 97.94 87 ASN A O 1
ATOM 664 N N . SER A 1 88 ? 4.434 -9.858 2.704 1.00 97.88 88 SER A N 1
ATOM 665 C CA . SER A 1 88 ? 5.302 -9.414 3.796 1.00 97.88 88 SER A CA 1
ATOM 666 C C . SER A 1 88 ? 5.481 -7.893 3.834 1.00 97.88 88 SER A C 1
ATOM 668 O O . SER A 1 88 ? 6.244 -7.404 4.661 1.00 97.88 88 SER A O 1
ATOM 670 N N . THR A 1 89 ? 4.782 -7.151 2.974 1.00 98.19 89 THR A N 1
ATOM 671 C CA . THR A 1 89 ? 4.790 -5.685 2.935 1.00 98.19 89 THR A CA 1
ATOM 672 C C . THR A 1 89 ? 3.670 -5.126 3.805 1.00 98.19 89 THR A C 1
ATOM 674 O O . THR A 1 89 ? 2.552 -5.633 3.787 1.00 98.19 89 THR A O 1
ATOM 677 N N . TYR A 1 90 ? 3.951 -4.068 4.554 1.00 98.12 90 TYR A N 1
ATOM 678 C CA . TYR A 1 90 ? 3.004 -3.395 5.432 1.00 98.12 90 TYR A CA 1
ATOM 679 C C . TYR A 1 90 ? 2.532 -2.082 4.821 1.00 98.12 90 TYR A C 1
ATOM 681 O O . TYR A 1 90 ? 3.327 -1.316 4.273 1.00 98.12 90 TYR A O 1
ATOM 689 N N . VAL A 1 91 ? 1.235 -1.813 4.961 1.00 98.25 91 VAL A N 1
ATOM 690 C CA . VAL A 1 91 ? 0.602 -0.549 4.577 1.00 98.25 91 VAL A CA 1
ATOM 691 C C . VAL A 1 91 ? 0.170 0.177 5.841 1.00 98.25 91 VAL A C 1
ATOM 693 O O . VAL A 1 91 ? -0.684 -0.298 6.592 1.00 98.25 91 VAL A O 1
ATOM 696 N N . GLY A 1 92 ? 0.772 1.335 6.083 1.00 96.75 92 GLY A N 1
ATOM 697 C CA . GLY A 1 92 ? 0.463 2.195 7.215 1.00 96.75 92 GLY A CA 1
ATOM 698 C C . GLY A 1 92 ? -0.041 3.556 6.760 1.00 96.75 92 GLY A C 1
ATOM 699 O O . GLY A 1 92 ? 0.488 4.112 5.803 1.00 96.75 92 GLY A O 1
ATOM 700 N N . TYR A 1 93 ? -1.014 4.131 7.465 1.00 95.81 93 TYR A N 1
ATOM 701 C CA . TYR A 1 93 ? -1.405 5.526 7.262 1.00 95.81 93 TYR A CA 1
ATOM 702 C C . TYR A 1 93 ? -1.705 6.265 8.571 1.00 95.81 93 TYR A C 1
ATOM 704 O O . TYR A 1 93 ? -2.108 5.682 9.578 1.00 95.81 93 TYR A O 1
ATOM 712 N N . SER A 1 94 ? -1.550 7.584 8.545 1.00 94.00 94 SER A N 1
ATOM 713 C CA . SER A 1 94 ? -1.959 8.526 9.586 1.00 94.00 94 SER A CA 1
ATOM 714 C C . SER A 1 94 ? -2.669 9.717 8.941 1.00 94.00 94 SER A C 1
ATOM 716 O O . SER A 1 94 ? -2.390 10.079 7.804 1.00 94.00 94 SER A O 1
ATOM 718 N N . GLY A 1 95 ? -3.600 10.337 9.668 1.00 91.06 95 GLY A N 1
ATOM 719 C CA . GLY A 1 95 ? -4.426 11.420 9.127 1.00 91.06 95 GLY A CA 1
ATOM 720 C C . GLY A 1 95 ? -5.649 10.901 8.367 1.00 91.06 95 GLY A C 1
ATOM 721 O O . GLY A 1 95 ? -6.334 10.000 8.865 1.00 91.06 95 GLY A O 1
ATOM 722 N N . SER A 1 96 ? -5.953 11.515 7.227 1.00 90.62 96 SER A N 1
ATOM 723 C CA . SER A 1 96 ? -7.095 11.227 6.353 1.00 90.62 96 SER A CA 1
ATOM 724 C C . SER A 1 96 ? -6.760 10.192 5.277 1.00 90.62 96 SER A C 1
ATOM 726 O O . SER A 1 96 ? -5.670 10.197 4.716 1.00 90.62 96 SER A O 1
ATOM 728 N N . THR A 1 97 ? -7.737 9.364 4.904 1.00 92.31 97 THR A N 1
ATOM 729 C CA . THR A 1 97 ? -7.632 8.436 3.761 1.00 92.31 97 THR A CA 1
ATOM 730 C C . THR A 1 97 ? -7.767 9.133 2.404 1.00 92.31 97 THR A C 1
ATOM 732 O O . THR A 1 97 ? -7.458 8.546 1.373 1.00 92.31 97 THR A O 1
ATOM 735 N N . SER A 1 98 ? -8.193 10.402 2.390 1.00 90.81 98 SER A N 1
ATOM 736 C CA . SER A 1 98 ? -8.226 11.241 1.184 1.00 90.81 98 SER A CA 1
ATOM 737 C C . SER A 1 98 ? -6.855 11.782 0.779 1.00 90.81 98 SER A C 1
ATOM 739 O O . SER A 1 98 ? -6.741 12.359 -0.302 1.00 90.81 98 SER A O 1
ATOM 741 N N . VAL A 1 99 ? -5.845 11.636 1.648 1.00 89.56 99 VAL A N 1
ATOM 742 C CA . VAL A 1 99 ? -4.452 12.039 1.408 1.00 89.56 99 VAL A CA 1
ATOM 743 C C . VAL A 1 99 ? -4.356 13.464 0.854 1.00 89.56 99 VAL A C 1
ATOM 745 O O . VAL A 1 99 ? -3.715 13.718 -0.160 1.00 89.56 99 VAL A O 1
ATOM 748 N N . SER A 1 100 ? -5.106 14.391 1.441 1.00 89.00 100 SER A N 1
ATOM 749 C CA . SER A 1 100 ? -5.303 15.746 0.908 1.00 89.00 100 SER A CA 1
ATOM 750 C C . SER A 1 100 ? -4.785 16.833 1.839 1.00 89.00 100 SER A C 1
ATOM 752 O O . SER A 1 100 ? -4.800 18.010 1.475 1.00 89.00 100 SER A O 1
ATOM 754 N N . LYS A 1 101 ? -4.333 16.462 3.040 1.00 87.31 101 LYS A N 1
ATOM 755 C CA . LYS A 1 101 ? -3.807 17.389 4.040 1.00 87.31 101 LYS A CA 1
ATOM 756 C C . LYS A 1 101 ? -2.290 17.232 4.154 1.00 87.31 101 LYS A C 1
ATOM 758 O O . LYS A 1 101 ? -1.808 16.108 4.109 1.00 87.31 101 LYS A O 1
ATOM 763 N N . PRO A 1 102 ? -1.543 18.316 4.436 1.00 82.94 102 PRO A N 1
ATOM 764 C CA . PRO A 1 102 ? -0.094 18.242 4.661 1.00 82.94 102 PRO A CA 1
ATOM 765 C C . PRO A 1 102 ? 0.349 17.337 5.823 1.00 82.94 102 PRO A C 1
ATOM 767 O O . PRO A 1 102 ? 1.528 17.048 5.954 1.00 82.94 102 PRO A O 1
ATOM 770 N N . SER A 1 103 ? -0.570 16.955 6.714 1.00 85.31 103 SER A N 1
ATOM 771 C CA . SER A 1 103 ? -0.312 16.054 7.845 1.00 85.31 103 SER A CA 1
ATOM 772 C C . SER A 1 103 ? -0.727 14.605 7.582 1.00 85.31 103 SER A C 1
ATOM 774 O O . SER A 1 103 ? -0.663 13.785 8.499 1.00 85.31 103 SER A O 1
ATOM 776 N N . ASP A 1 104 ? -1.282 14.320 6.403 1.00 91.44 104 ASP A N 1
ATOM 777 C CA . ASP A 1 104 ? -1.562 12.947 6.008 1.00 91.44 104 ASP A CA 1
ATOM 778 C C . ASP A 1 104 ? -0.223 12.281 5.702 1.00 91.44 104 ASP A C 1
ATOM 780 O O . ASP A 1 104 ? 0.657 12.899 5.115 1.00 91.44 104 ASP A O 1
ATOM 784 N N . TYR A 1 105 ? -0.064 11.052 6.173 1.00 93.62 105 TYR A N 1
ATOM 785 C CA . TYR A 1 105 ? 1.174 10.302 6.028 1.00 93.62 105 TYR A CA 1
ATOM 786 C C . TYR A 1 105 ? 0.839 8.871 5.667 1.00 93.62 105 TYR A C 1
ATOM 788 O O . TYR A 1 105 ? -0.018 8.259 6.314 1.00 93.62 105 TYR A O 1
ATOM 796 N N . ILE A 1 106 ? 1.525 8.328 4.674 1.00 94.88 106 ILE A N 1
ATOM 797 C CA . ILE A 1 106 ? 1.423 6.930 4.278 1.00 94.88 106 ILE A CA 1
ATOM 798 C C . ILE A 1 106 ? 2.812 6.325 4.250 1.00 94.88 106 ILE A C 1
ATOM 800 O O . ILE A 1 106 ? 3.777 6.966 3.845 1.00 94.88 106 ILE A O 1
ATOM 804 N N . ARG A 1 107 ? 2.893 5.059 4.647 1.00 95.75 107 ARG A N 1
ATOM 805 C CA . ARG A 1 107 ? 4.112 4.272 4.599 1.00 95.75 107 ARG A CA 1
ATOM 806 C C . ARG A 1 107 ? 3.853 2.909 3.984 1.00 95.75 107 ARG A C 1
ATOM 808 O O . ARG A 1 107 ? 2.974 2.184 4.450 1.00 95.75 107 ARG A O 1
ATOM 815 N N . ILE A 1 108 ? 4.668 2.558 2.998 1.00 97.25 108 ILE A N 1
ATOM 816 C CA . ILE A 1 108 ? 4.817 1.195 2.494 1.00 97.25 108 ILE A CA 1
ATOM 817 C C . ILE A 1 108 ? 6.161 0.673 2.989 1.00 97.25 108 ILE A C 1
ATOM 819 O O . ILE A 1 108 ? 7.197 1.265 2.693 1.00 97.25 108 ILE A O 1
ATOM 823 N N . ASP A 1 109 ? 6.122 -0.402 3.766 1.00 96.50 109 ASP A N 1
ATOM 824 C CA . ASP A 1 109 ? 7.272 -0.949 4.491 1.00 96.50 109 ASP A CA 1
ATOM 825 C C . ASP A 1 109 ? 7.360 -2.455 4.224 1.00 96.50 109 ASP A C 1
ATOM 827 O O . ASP A 1 109 ? 6.569 -3.236 4.754 1.00 96.50 109 ASP A O 1
ATOM 831 N N . GLY A 1 110 ? 8.244 -2.863 3.316 1.00 96.31 110 GLY A N 1
ATOM 832 C CA . GLY A 1 110 ? 8.427 -4.256 2.918 1.00 96.31 110 GLY A CA 1
ATOM 833 C C . GLY A 1 110 ? 9.896 -4.677 2.893 1.00 96.31 110 GLY A C 1
ATOM 834 O O . GLY A 1 110 ? 10.776 -3.845 3.095 1.00 96.31 110 GLY A O 1
ATOM 835 N N . PRO A 1 111 ? 10.180 -5.962 2.611 1.00 95.94 111 PRO A N 1
ATOM 836 C CA . PRO A 1 111 ? 11.540 -6.502 2.662 1.00 95.94 111 PRO A CA 1
ATOM 837 C C . PRO A 1 111 ? 12.539 -5.736 1.785 1.00 95.94 111 PRO A C 1
ATOM 839 O O . PRO A 1 111 ? 13.651 -5.465 2.234 1.00 95.94 111 PRO A O 1
ATOM 842 N N . SER A 1 112 ? 12.121 -5.349 0.576 1.00 95.06 112 SER A N 1
ATOM 843 C CA . SER A 1 112 ? 12.963 -4.615 -0.377 1.00 95.06 112 SER A CA 1
ATOM 844 C C . SER A 1 112 ? 12.428 -3.218 -0.741 1.00 95.06 112 SER A C 1
ATOM 846 O O . SER A 1 112 ? 13.011 -2.550 -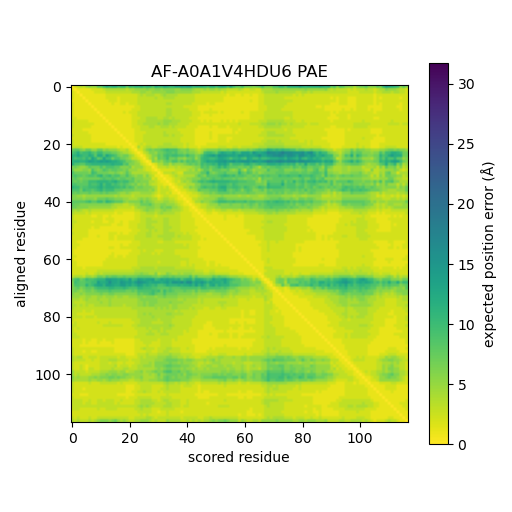1.598 1.00 95.06 112 SER A O 1
ATOM 848 N N . VAL A 1 113 ? 11.318 -2.761 -0.142 1.00 95.12 113 VAL A N 1
ATOM 849 C CA . VAL A 1 113 ? 10.641 -1.501 -0.510 1.00 95.12 113 VAL A CA 1
ATOM 850 C C . VAL A 1 113 ? 10.364 -0.616 0.703 1.00 95.12 113 VAL A C 1
ATOM 852 O O . VAL A 1 113 ? 9.807 -1.067 1.701 1.00 95.12 113 VAL A O 1
ATOM 855 N N . TRP A 1 114 ? 10.702 0.668 0.579 1.00 95.31 114 TRP A N 1
ATOM 856 C CA . TRP A 1 114 ? 10.350 1.714 1.537 1.00 95.31 114 TRP A CA 1
ATOM 857 C C . TRP A 1 114 ? 9.825 2.937 0.790 1.00 95.31 114 TRP A C 1
ATOM 859 O O . TRP A 1 114 ? 10.548 3.538 -0.005 1.00 95.31 114 TRP A O 1
ATOM 869 N N . ILE A 1 115 ? 8.566 3.296 1.029 1.00 94.44 115 ILE A N 1
ATOM 870 C CA . ILE A 1 115 ? 7.929 4.473 0.429 1.00 94.44 115 ILE A CA 1
ATOM 871 C C . ILE A 1 115 ? 7.218 5.252 1.528 1.00 94.44 115 ILE A C 1
ATOM 873 O O . ILE A 1 115 ? 6.451 4.676 2.297 1.00 94.44 115 ILE A O 1
ATOM 877 N N . GLU A 1 116 ? 7.428 6.564 1.550 1.00 93.06 116 GLU A N 1
ATOM 878 C CA . GLU A 1 116 ? 6.710 7.503 2.407 1.00 93.06 116 GLU A CA 1
ATOM 879 C C . GLU A 1 116 ? 6.058 8.593 1.543 1.00 93.06 116 GLU A C 1
ATOM 881 O O . GLU A 1 116 ? 6.640 9.021 0.53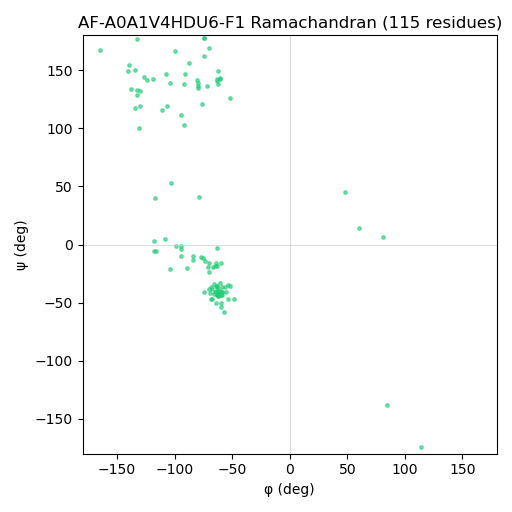9 1.00 93.06 116 GLU A O 1
ATOM 886 N N . PHE A 1 117 ? 4.843 9.009 1.907 1.00 89.06 117 PHE A N 1
ATOM 887 C CA . PHE A 1 117 ? 4.075 10.056 1.226 1.00 89.06 117 PHE A CA 1
ATOM 888 C C . PHE A 1 117 ? 3.338 10.933 2.230 1.00 89.06 117 PHE A C 1
ATOM 890 O O . PHE A 1 117 ? 2.753 10.347 3.171 1.00 89.06 117 PHE A O 1
#

Secondary structure (DSSP, 8-state):
-HHHHHHHHHTS-HHHHHHHB--S--SS-TT-TT-TT---SS--SEEGGGS-HHHHHHHHHHHHHHHTTS-HHHHHHHHHHHHHHGGG-EEEEES-TT--STT-EEEEE-SS-EEE-